Protein AF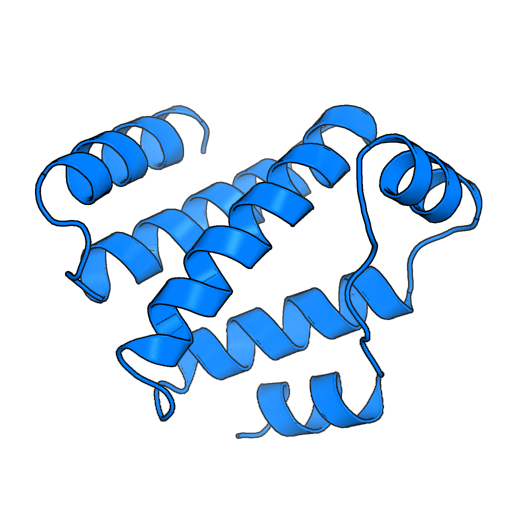-A0A2G9TY24-F1 (afdb_monomer)

Radius of gyration: 13.45 Å; Cα contacts (8 Å, |Δi|>4): 121; chains: 1; bounding box: 31×30×29 Å

Solvent-accessible surface area (backbone atoms only — not comparable to full-atom values): 5677 Å² total; per-residue (Å²): 87,67,70,56,26,54,54,24,48,58,48,29,74,76,40,76,81,45,59,68,42,38,50,52,25,33,55,23,29,48,50,40,20,73,77,39,58,74,70,56,20,48,53,30,48,54,53,25,47,56,47,45,56,52,37,35,73,76,44,74,82,39,58,66,56,35,33,53,48,10,54,49,24,38,51,67,58,65,51,50,75,66,60,47,51,51,42,54,73,76,43,84,76,78,96,55,38,64,66,60,13,51,51,28,62,68,99

Foldseek 3Di:
DVVQLVVLVVVCVVVVLDLVSLLSNLVVLCVVLVVDDLLSVLVSLVVSCVSLVSSCVNPVPDLSSLLSVLVSLVPLQPDDPVSVVSNVVVHDRDDGDNVSSVVSNVD

Nearest PDB structures (foldseek):
  7cc7-assembly1_A  TM=9.399E-01  e=2.207E-04  Homo sapiens
  1zu2-assembly1_A  TM=6.939E-01  e=3.668E-02  Arabidopsis thaliana
  7kra-assembly1_B  TM=7.558E-01  e=3.538E-01  Saccharomyces cerevisiae
  1ltx-assembly1_A  TM=4.921E-01  e=1.813E+00  Rattus norvegicus
  3hxe-assembly1_A  TM=4.903E-01  e=5.204E+00  Rattus norvegicus

Organism: Teladorsagia circumcincta (NCBI:txid45464)

Mean predicted aligned error: 2.32 Å

Sequence (107 aa):
MLRAHDYALEAHETEPTDTDVLSVLCSATGKLAEDSAMMEKVKFGFEFQQYLDKAIALCADSYEFLHMRGRFEYQVSTLGAVERTLARALGSLPNTSLERALQDLLA

pLDDT: mean 96.94, std 1.99, range [86.0, 98.62]

Secondary structure (DSSP, 8-state):
-HHHHHHHHHHHHHSTT-HHHHHHHHHHHHHHHHTS-HHHHHHHHHHHHHHHHHHHHH-TT-HHHHHHHHHHHHHHHT--HHHHHHHHHHSPPP---HHHHHHHHT-

Structure (mmCIF, N/CA/C/O backbone):
data_AF-A0A2G9TY24-F1
#
_entry.id   AF-A0A2G9TY24-F1
#
loop_
_atom_site.group_PDB
_atom_site.id
_atom_site.type_symbol
_atom_site.label_atom_id
_atom_site.label_alt_id
_atom_site.label_comp_id
_atom_site.label_asym_id
_atom_site.label_entity_id
_atom_site.label_seq_id
_atom_site.pdbx_PDB_ins_code
_atom_site.Cartn_x
_atom_site.Cartn_y
_atom_site.Cartn_z
_atom_site.occupancy
_atom_site.B_iso_or_equiv
_atom_site.auth_seq_id
_atom_site.auth_comp_id
_atom_site.auth_asym_id
_atom_site.auth_atom_id
_atom_site.pdbx_PDB_model_num
ATOM 1 N N . MET A 1 1 ? -11.110 4.005 -10.825 1.00 86.00 1 MET A N 1
ATOM 2 C CA . MET A 1 1 ? -10.441 4.032 -9.509 1.00 86.00 1 MET A CA 1
ATOM 3 C C . MET A 1 1 ? -10.190 5.436 -9.002 1.00 86.00 1 MET A C 1
ATOM 5 O O . MET A 1 1 ? -10.567 5.674 -7.871 1.00 86.00 1 MET A O 1
ATOM 9 N N . LEU A 1 2 ? -9.703 6.379 -9.820 1.00 92.31 2 LEU A N 1
ATOM 10 C CA . LEU A 1 2 ? -9.469 7.767 -9.380 1.00 92.31 2 LEU A CA 1
ATOM 11 C C . LEU A 1 2 ? -10.662 8.405 -8.635 1.00 92.31 2 LEU A C 1
ATOM 13 O O . LEU A 1 2 ? -10.524 8.786 -7.490 1.00 92.31 2 LEU A O 1
ATOM 17 N N . ARG A 1 3 ? -11.875 8.388 -9.203 1.00 96.25 3 ARG A N 1
ATOM 18 C CA . ARG A 1 3 ? -13.057 8.926 -8.492 1.00 96.25 3 ARG A CA 1
ATOM 19 C C . ARG A 1 3 ? -13.371 8.215 -7.170 1.00 96.25 3 ARG A C 1
ATOM 21 O O . ARG A 1 3 ? -13.869 8.842 -6.252 1.00 96.25 3 ARG A O 1
ATOM 28 N N . ALA A 1 4 ? -13.134 6.904 -7.094 1.00 95.44 4 ALA A N 1
ATOM 29 C CA . ALA A 1 4 ? -13.377 6.143 -5.867 1.00 95.44 4 ALA A CA 1
ATOM 30 C C . ALA A 1 4 ? -12.364 6.523 -4.781 1.00 95.44 4 ALA A C 1
ATOM 32 O O . ALA A 1 4 ? -12.734 6.639 -3.622 1.00 95.44 4 ALA A O 1
ATOM 33 N N . HIS A 1 5 ? -11.116 6.756 -5.188 1.00 98.00 5 HIS A N 1
ATOM 34 C CA . HIS A 1 5 ? -10.077 7.302 -4.333 1.00 98.00 5 HIS A CA 1
ATOM 35 C C . HIS A 1 5 ? -10.465 8.684 -3.802 1.00 98.00 5 HIS A C 1
ATOM 37 O O . HIS A 1 5 ? -10.484 8.875 -2.595 1.00 98.00 5 HIS A O 1
ATOM 43 N N . ASP A 1 6 ? -10.855 9.604 -4.687 1.00 98.06 6 ASP A N 1
ATOM 44 C CA . ASP A 1 6 ? -11.195 10.978 -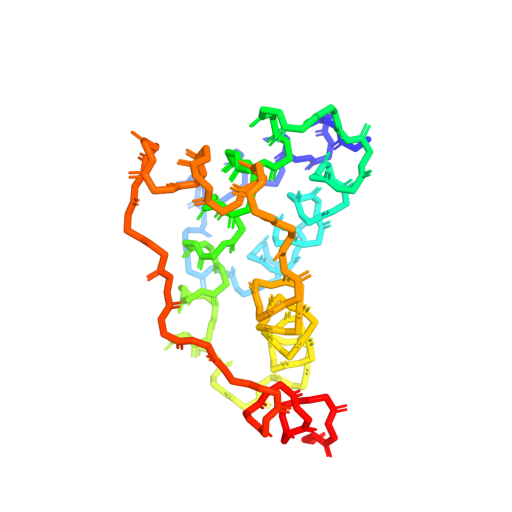4.306 1.00 98.06 6 ASP A CA 1
ATOM 45 C C . ASP A 1 6 ? -12.369 11.019 -3.311 1.00 98.06 6 ASP A C 1
ATOM 47 O O . ASP A 1 6 ? -12.282 11.681 -2.282 1.00 98.06 6 A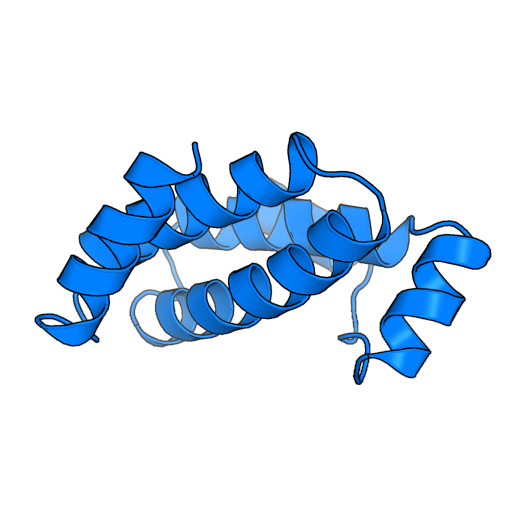SP A O 1
ATOM 51 N N . TYR A 1 7 ? -13.430 10.235 -3.540 1.00 98.06 7 TYR A N 1
ATOM 52 C CA . TYR A 1 7 ? -14.545 10.148 -2.587 1.00 98.06 7 TYR A CA 1
ATOM 53 C C . TYR A 1 7 ? -14.154 9.506 -1.252 1.00 98.06 7 TYR A C 1
ATOM 55 O O . TYR A 1 7 ? -14.629 9.937 -0.203 1.00 98.06 7 TYR A O 1
ATOM 63 N N . ALA A 1 8 ? -13.306 8.474 -1.269 1.00 97.88 8 ALA A N 1
ATOM 64 C CA . ALA A 1 8 ? -12.821 7.853 -0.039 1.00 97.88 8 ALA A CA 1
ATOM 65 C C . ALA A 1 8 ? -11.910 8.804 0.752 1.00 97.88 8 ALA A C 1
ATOM 67 O O . ALA A 1 8 ? -11.939 8.805 1.981 1.00 97.88 8 ALA A O 1
ATOM 68 N N . LEU A 1 9 ? -11.144 9.646 0.055 1.00 98.25 9 LEU A N 1
ATOM 69 C CA . LEU A 1 9 ? -10.309 10.677 0.655 1.00 98.25 9 LEU A CA 1
ATOM 70 C C . LEU A 1 9 ? -11.161 11.765 1.323 1.00 98.25 9 LEU A C 1
ATOM 72 O O . LEU A 1 9 ? -10.939 12.069 2.490 1.00 98.25 9 LEU A O 1
ATOM 76 N N . GLU A 1 10 ? -12.181 12.286 0.637 1.00 98.38 10 GLU A N 1
ATOM 77 C CA . GLU A 1 10 ? -13.134 13.253 1.210 1.00 98.38 10 GLU A CA 1
ATOM 78 C C . GLU A 1 10 ? -13.859 12.684 2.44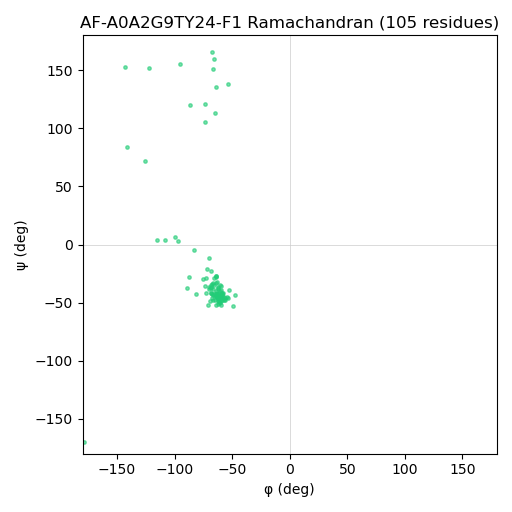6 1.00 98.38 10 GLU A C 1
ATOM 80 O O . GLU A 1 10 ? -14.010 13.359 3.471 1.00 98.38 10 GLU A O 1
ATOM 85 N N . ALA A 1 11 ? -14.277 11.414 2.383 1.00 98.31 11 ALA A N 1
ATOM 86 C CA . ALA A 1 11 ? -14.863 10.724 3.528 1.00 98.31 11 ALA A CA 1
ATOM 87 C C . ALA A 1 11 ? -13.864 10.629 4.691 1.00 98.31 11 ALA A C 1
ATOM 89 O O . ALA A 1 11 ? -14.226 10.892 5.836 1.00 98.31 11 ALA A O 1
ATOM 90 N N . HIS A 1 12 ? -12.594 10.332 4.405 1.00 98.19 12 HIS A N 1
ATOM 91 C CA . HIS A 1 12 ? -11.546 10.250 5.418 1.00 98.19 12 HIS A CA 1
ATOM 92 C C . HIS A 1 12 ? -11.228 11.600 6.072 1.00 98.19 12 HIS A C 1
ATOM 94 O O . HIS A 1 12 ? -10.899 11.650 7.255 1.00 98.19 12 HIS A O 1
ATOM 100 N N . GLU A 1 13 ? -11.326 12.706 5.336 1.00 97.62 13 GLU A N 1
ATOM 101 C CA . GLU A 1 13 ? -11.168 14.049 5.907 1.00 97.62 13 GLU A CA 1
ATOM 102 C C . GLU A 1 13 ? -12.272 14.374 6.923 1.00 97.62 13 GLU A C 1
ATOM 104 O O . GLU A 1 13 ? -12.019 15.062 7.915 1.00 97.62 13 GLU A O 1
ATOM 109 N N . THR A 1 14 ? -13.478 13.847 6.702 1.00 98.12 14 THR A N 1
ATOM 110 C CA . THR A 1 14 ? -14.626 14.027 7.601 1.00 98.12 14 THR A CA 1
ATOM 111 C C . THR A 1 14 ? -14.577 13.056 8.783 1.00 98.12 14 THR A C 1
ATOM 113 O O . THR A 1 14 ? -14.802 13.453 9.927 1.00 98.12 14 THR A O 1
ATOM 116 N N . GLU A 1 15 ? -14.237 11.792 8.522 1.00 97.31 15 GLU A N 1
ATOM 117 C CA . GLU A 1 15 ? -14.227 10.697 9.495 1.00 97.31 15 GLU A CA 1
ATOM 118 C C . GLU A 1 15 ? -12.848 10.010 9.528 1.00 97.31 15 GLU A C 1
ATOM 120 O O . GLU A 1 15 ? -12.666 8.876 9.077 1.00 97.31 15 GLU A O 1
ATOM 125 N N . PRO A 1 16 ? -11.822 10.678 10.085 1.00 96.81 16 PRO A N 1
ATOM 126 C CA . PRO A 1 16 ? -10.433 10.247 9.952 1.00 96.81 16 PRO A CA 1
ATOM 127 C C . PRO A 1 16 ? -10.088 8.973 10.719 1.00 96.81 16 PRO A C 1
ATOM 129 O O . PRO A 1 16 ? -8.984 8.463 10.548 1.00 96.81 16 PRO A O 1
ATOM 132 N N . THR A 1 17 ? -10.952 8.487 11.600 1.00 97.88 17 THR A N 1
ATOM 133 C CA . THR A 1 17 ? -10.716 7.275 12.398 1.00 97.88 17 THR A CA 1
ATOM 134 C C . THR A 1 17 ? -11.694 6.158 12.067 1.00 97.88 17 THR A C 1
ATOM 136 O O . THR A 1 17 ? -11.667 5.132 12.739 1.00 97.88 17 THR A O 1
ATOM 139 N N . ASP A 1 18 ? -12.561 6.354 11.075 1.00 98.25 18 ASP A N 1
ATOM 140 C CA . ASP A 1 18 ? -13.459 5.303 10.623 1.00 98.25 18 ASP A CA 1
ATOM 141 C C . ASP A 1 18 ? -12.663 4.253 9.830 1.00 98.25 18 ASP A C 1
ATOM 143 O O . ASP A 1 18 ? -11.962 4.558 8.855 1.00 98.25 18 ASP A O 1
ATOM 147 N N . THR A 1 19 ? -12.707 3.010 10.307 1.00 97.81 19 THR A N 1
ATOM 148 C CA . THR A 1 19 ? -11.947 1.897 9.733 1.00 97.81 19 THR A CA 1
ATOM 149 C C . THR A 1 19 ? -12.519 1.429 8.402 1.00 97.81 19 THR A C 1
ATOM 151 O O . THR A 1 19 ? -11.749 0.982 7.553 1.00 97.81 19 THR A O 1
ATOM 154 N N . ASP A 1 20 ? -13.824 1.570 8.179 1.00 98.06 20 ASP A N 1
ATOM 155 C CA . ASP A 1 20 ? -14.466 1.185 6.922 1.00 98.06 20 ASP A CA 1
ATOM 156 C C . ASP A 1 20 ? -14.093 2.187 5.822 1.00 98.06 20 ASP A C 1
ATOM 158 O O . ASP A 1 20 ? -13.714 1.799 4.714 1.00 98.06 20 ASP A O 1
ATOM 162 N N . VAL A 1 21 ? -14.082 3.483 6.149 1.00 98.38 21 VAL A N 1
ATOM 163 C CA . VAL A 1 21 ? -13.578 4.539 5.259 1.00 98.38 21 VAL A CA 1
ATOM 164 C C . VAL A 1 21 ? -12.108 4.300 4.907 1.00 98.38 21 VAL A C 1
ATOM 166 O O . VAL A 1 21 ? -11.731 4.358 3.735 1.00 98.38 21 VAL A O 1
ATOM 169 N N . LEU A 1 22 ? -11.274 3.981 5.901 1.00 98.56 22 LEU A N 1
ATOM 170 C CA . LEU A 1 22 ? -9.863 3.654 5.684 1.00 98.56 22 LEU A CA 1
ATOM 171 C C . LEU A 1 22 ? -9.668 2.402 4.820 1.00 98.56 22 LEU A C 1
ATOM 173 O O . LEU A 1 22 ? -8.770 2.392 3.978 1.00 98.56 22 LEU A O 1
ATOM 177 N N . SER A 1 23 ? -10.508 1.377 4.982 1.00 98.44 23 SER A N 1
ATOM 178 C CA . SER A 1 23 ? -10.495 0.171 4.145 1.00 98.44 23 SER A CA 1
ATOM 179 C C . SER A 1 23 ? -10.770 0.486 2.676 1.00 98.44 23 SER A C 1
ATOM 181 O O . SER A 1 23 ? -9.995 0.097 1.788 1.00 98.44 23 SER A O 1
ATOM 183 N N . VAL A 1 24 ? -11.814 1.274 2.406 1.00 98.31 24 VAL A N 1
ATOM 184 C CA . VAL A 1 24 ? -12.147 1.702 1.042 1.00 98.31 24 VAL A CA 1
ATOM 185 C C . VAL A 1 24 ? -11.032 2.566 0.456 1.00 98.31 24 VAL A C 1
ATOM 187 O O . VAL A 1 24 ? -10.652 2.354 -0.699 1.00 98.31 24 VAL A O 1
ATOM 190 N N . LEU A 1 25 ? -10.472 3.493 1.239 1.00 98.62 25 LEU A N 1
ATOM 191 C CA . LEU A 1 25 ? -9.376 4.350 0.795 1.00 98.62 25 LEU A CA 1
ATOM 192 C C . LEU A 1 25 ? -8.137 3.524 0.437 1.00 98.62 25 LEU A C 1
ATOM 194 O O . LEU A 1 25 ? -7.662 3.621 -0.692 1.00 98.62 25 LEU A O 1
ATOM 198 N N . CYS A 1 26 ? -7.683 2.626 1.318 1.00 98.56 26 CYS A N 1
ATOM 199 C CA . CYS A 1 26 ? -6.553 1.734 1.036 1.00 98.56 26 CYS A CA 1
ATOM 200 C C . CYS A 1 26 ? -6.798 0.906 -0.233 1.00 98.56 26 CYS A C 1
ATOM 202 O O . CYS A 1 26 ? -5.951 0.863 -1.129 1.00 98.56 26 CYS A O 1
ATOM 204 N N . SER A 1 27 ? -7.976 0.294 -0.362 1.00 98.19 27 SER A N 1
ATOM 205 C CA . SER A 1 27 ? -8.347 -0.485 -1.548 1.00 98.19 27 SER A CA 1
ATOM 206 C C . SER A 1 27 ? -8.309 0.350 -2.832 1.00 98.19 27 SER A C 1
ATOM 208 O O . SER A 1 27 ? -7.773 -0.089 -3.857 1.00 98.19 27 SER A O 1
ATOM 210 N N . ALA A 1 28 ? -8.852 1.570 -2.789 1.00 98.44 28 ALA A N 1
ATOM 211 C CA . ALA A 1 28 ? -8.889 2.472 -3.929 1.00 98.44 28 ALA A CA 1
ATOM 212 C C . ALA A 1 28 ? -7.490 2.970 -4.318 1.00 98.44 28 ALA A C 1
ATOM 214 O O . ALA A 1 28 ? -7.149 2.907 -5.503 1.00 98.44 28 ALA A O 1
ATOM 215 N N . THR A 1 29 ? -6.670 3.396 -3.350 1.00 98.56 29 THR A N 1
ATOM 216 C CA . THR A 1 29 ? -5.284 3.843 -3.568 1.00 98.56 29 THR A CA 1
ATOM 217 C C . THR A 1 29 ? -4.420 2.705 -4.104 1.00 98.56 29 THR A C 1
ATOM 219 O O . THR A 1 29 ? -3.707 2.882 -5.091 1.00 98.56 29 THR A O 1
ATOM 222 N N . GLY A 1 30 ? -4.523 1.506 -3.522 1.00 98.00 30 GLY A N 1
ATOM 223 C CA . GLY A 1 30 ? -3.764 0.334 -3.960 1.00 98.00 30 GLY A CA 1
ATOM 224 C C . GLY A 1 30 ? -4.086 -0.047 -5.405 1.00 98.00 30 GLY A C 1
ATOM 225 O O . GLY A 1 30 ? -3.184 -0.257 -6.217 1.00 98.00 30 GLY A O 1
ATOM 226 N N . LYS A 1 31 ? -5.372 -0.051 -5.775 1.00 97.88 31 LYS A N 1
ATOM 227 C CA . LYS A 1 31 ? -5.765 -0.312 -7.163 1.00 97.88 31 LYS A CA 1
ATOM 228 C C . LYS A 1 31 ? -5.346 0.817 -8.110 1.00 97.88 31 LYS A C 1
ATOM 230 O O . LYS A 1 31 ? -4.936 0.545 -9.236 1.00 97.88 31 LYS A O 1
ATOM 235 N N . LEU A 1 32 ? -5.418 2.073 -7.669 1.00 97.44 32 LEU A N 1
ATOM 236 C CA . LEU A 1 32 ? -4.948 3.214 -8.452 1.00 97.44 32 LEU A CA 1
ATOM 237 C C . LEU A 1 32 ? -3.437 3.124 -8.720 1.00 97.44 32 LEU A C 1
ATOM 239 O O . LEU A 1 32 ? -3.011 3.417 -9.835 1.00 97.44 32 LEU A O 1
ATOM 243 N N . ALA A 1 33 ? -2.645 2.645 -7.755 1.00 97.25 33 ALA A N 1
ATOM 244 C CA . ALA A 1 33 ? -1.223 2.365 -7.938 1.00 97.25 33 ALA A CA 1
ATOM 245 C C . ALA A 1 33 ? -0.978 1.265 -8.987 1.00 97.25 33 ALA A C 1
ATOM 247 O O . ALA A 1 33 ? -0.113 1.424 -9.849 1.00 97.25 33 ALA A O 1
ATOM 248 N N . GLU A 1 34 ? -1.746 0.170 -8.948 1.00 96.25 34 GLU A N 1
ATOM 249 C CA . GLU A 1 34 ? -1.658 -0.923 -9.933 1.00 96.25 34 GLU A CA 1
ATOM 250 C C . GLU A 1 34 ? -1.993 -0.469 -11.361 1.00 96.25 34 GLU A C 1
ATOM 252 O O . GLU A 1 34 ? -1.369 -0.933 -12.314 1.00 96.25 34 GLU A O 1
ATOM 257 N N . ASP A 1 35 ? -2.954 0.446 -11.507 1.00 96.56 35 ASP A N 1
ATOM 258 C CA . ASP A 1 35 ? -3.400 0.971 -12.802 1.00 96.56 35 ASP A CA 1
ATOM 259 C C . ASP A 1 35 ? -2.501 2.116 -13.328 1.00 96.56 35 ASP A C 1
ATOM 261 O O . ASP A 1 35 ?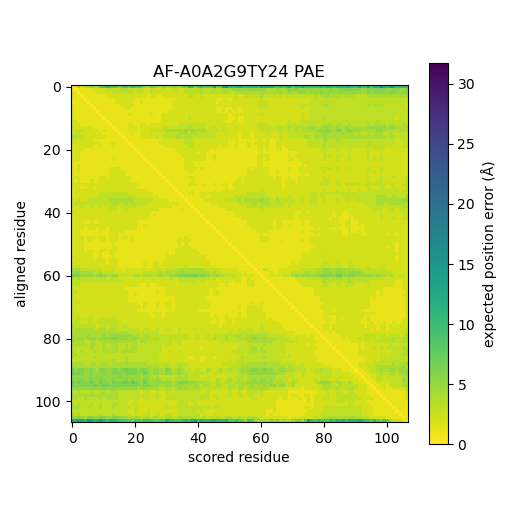 -2.693 2.608 -14.444 1.00 96.56 35 ASP A O 1
ATOM 265 N N . SER A 1 36 ? -1.521 2.561 -12.535 1.00 96.62 36 SER A N 1
ATOM 266 C CA . SER A 1 36 ? -0.707 3.750 -12.800 1.00 96.62 36 SER A CA 1
ATOM 267 C C . SER A 1 36 ? 0.627 3.463 -13.492 1.00 96.62 36 SER A C 1
ATOM 269 O O . SER A 1 36 ? 1.246 2.408 -13.347 1.00 96.62 36 SER A O 1
ATOM 271 N N . ALA A 1 37 ? 1.142 4.474 -14.199 1.00 96.56 37 ALA A N 1
ATOM 272 C CA . ALA A 1 37 ? 2.525 4.480 -14.670 1.00 96.56 37 ALA A CA 1
ATOM 273 C C . ALA A 1 37 ? 3.514 4.547 -13.491 1.00 96.56 37 ALA A C 1
ATOM 275 O O . ALA A 1 37 ? 3.169 5.014 -12.409 1.00 96.56 37 ALA A O 1
ATOM 276 N N . MET A 1 38 ? 4.770 4.148 -13.717 1.00 95.56 38 MET A N 1
ATOM 277 C CA . MET A 1 38 ? 5.784 3.946 -12.665 1.00 95.56 38 MET A CA 1
ATOM 278 C C . MET A 1 38 ? 5.898 5.088 -11.639 1.00 95.56 38 MET A C 1
ATOM 280 O O . MET A 1 38 ? 5.989 4.818 -10.448 1.00 95.56 38 MET A O 1
ATOM 284 N N . MET A 1 39 ? 5.886 6.350 -12.080 1.00 95.81 39 MET A N 1
ATOM 285 C CA . MET A 1 39 ? 5.977 7.501 -11.172 1.00 95.81 39 MET A CA 1
ATOM 286 C C . MET A 1 39 ? 4.779 7.588 -10.226 1.00 95.81 39 MET A C 1
ATOM 288 O O . MET A 1 39 ? 4.954 7.651 -9.012 1.00 95.81 39 MET A O 1
ATOM 292 N N . GLU A 1 40 ? 3.570 7.557 -10.780 1.00 96.88 40 GLU A N 1
ATOM 293 C CA . GLU A 1 40 ? 2.338 7.642 -9.997 1.00 96.88 40 GLU A CA 1
ATOM 294 C C . GLU A 1 40 ? 2.133 6.381 -9.150 1.00 96.88 40 GLU A C 1
ATOM 296 O O . GLU A 1 40 ? 1.775 6.489 -7.985 1.00 96.88 40 GLU A O 1
ATOM 301 N N . LYS A 1 41 ? 2.496 5.196 -9.660 1.00 97.00 41 LYS A N 1
ATOM 302 C CA . LYS A 1 41 ? 2.515 3.945 -8.884 1.00 97.00 41 LYS A CA 1
ATOM 303 C C . LYS A 1 41 ? 3.337 4.087 -7.602 1.00 97.00 41 LYS A C 1
ATOM 305 O O . LYS A 1 41 ? 2.891 3.662 -6.542 1.00 97.00 41 LYS A O 1
ATOM 310 N N . VAL A 1 42 ? 4.533 4.676 -7.682 1.00 96.94 42 VAL A N 1
ATOM 311 C CA . VAL A 1 42 ? 5.385 4.872 -6.498 1.00 96.94 42 VAL A CA 1
ATOM 312 C C . VAL A 1 42 ? 4.775 5.897 -5.539 1.00 96.94 42 VAL A C 1
ATOM 314 O O . VAL A 1 42 ? 4.778 5.655 -4.336 1.00 96.94 42 VAL A O 1
ATOM 317 N N . LYS A 1 43 ? 4.216 7.003 -6.046 1.00 97.12 43 LYS A N 1
ATOM 318 C CA . LYS A 1 43 ? 3.533 8.004 -5.206 1.00 97.12 43 LYS A CA 1
ATOM 319 C C . LYS A 1 43 ? 2.340 7.403 -4.462 1.00 97.12 43 LYS A C 1
ATOM 321 O O . LYS A 1 43 ? 2.286 7.500 -3.241 1.00 97.12 43 LYS A O 1
ATOM 326 N N . PHE A 1 44 ? 1.458 6.707 -5.177 1.00 97.94 44 PHE A N 1
ATOM 327 C CA . PHE A 1 44 ? 0.321 6.017 -4.575 1.00 97.94 44 PHE A CA 1
ATOM 328 C C . PHE A 1 44 ? 0.757 4.887 -3.639 1.00 97.94 44 PHE A C 1
ATOM 330 O O . PHE A 1 44 ? 0.055 4.598 -2.681 1.00 97.94 44 PHE A O 1
ATOM 337 N N . GLY A 1 45 ? 1.928 4.280 -3.847 1.00 97.81 45 GLY A N 1
ATOM 338 C CA . GLY A 1 45 ? 2.508 3.333 -2.892 1.00 97.81 45 GLY A CA 1
ATOM 339 C C . GLY A 1 45 ? 2.818 3.965 -1.530 1.00 97.81 45 GLY A C 1
ATOM 340 O O . GLY A 1 45 ? 2.520 3.366 -0.500 1.00 97.81 45 GLY A O 1
ATOM 341 N N . PHE A 1 46 ? 3.372 5.182 -1.509 1.00 98.25 46 PHE A N 1
ATOM 342 C CA . PHE A 1 46 ? 3.601 5.919 -0.259 1.00 98.25 46 PHE A CA 1
ATOM 343 C C . PHE A 1 46 ? 2.291 6.358 0.401 1.00 98.25 46 PHE A C 1
ATOM 345 O O . PHE A 1 46 ? 2.141 6.233 1.614 1.00 98.25 46 PHE A O 1
ATOM 352 N N . GLU A 1 47 ? 1.336 6.833 -0.396 1.00 98.19 47 GLU A N 1
ATOM 353 C CA . GLU A 1 47 ? 0.008 7.216 0.089 1.00 98.19 47 GLU A CA 1
ATOM 354 C C . GLU A 1 47 ? -0.745 6.021 0.691 1.00 98.19 47 GLU A C 1
ATOM 356 O O . GLU A 1 47 ? -1.256 6.093 1.807 1.00 98.19 47 GLU A O 1
ATOM 361 N N . PHE A 1 48 ? -0.728 4.881 -0.003 1.00 98.50 48 PHE A N 1
ATOM 362 C CA . PHE A 1 48 ? -1.297 3.629 0.479 1.00 98.50 48 PHE A CA 1
ATOM 363 C C . PHE A 1 48 ? -0.686 3.222 1.821 1.00 98.50 48 PHE A C 1
ATOM 365 O O . PHE A 1 48 ? -1.419 2.889 2.748 1.00 98.50 48 PHE A O 1
ATOM 372 N N . GLN A 1 49 ? 0.645 3.287 1.946 1.00 98.31 49 GLN A N 1
ATOM 373 C CA . GLN A 1 49 ? 1.325 2.961 3.196 1.00 98.31 49 GLN A CA 1
ATOM 374 C C . GLN A 1 49 ? 0.841 3.851 4.348 1.00 98.31 49 GLN A C 1
ATOM 376 O O . GLN A 1 49 ? 0.546 3.344 5.424 1.00 98.31 49 GLN A O 1
ATOM 381 N N . GLN A 1 50 ? 0.718 5.161 4.120 1.00 98.00 50 GLN A N 1
ATOM 382 C CA . GLN A 1 50 ? 0.263 6.105 5.141 1.00 98.00 50 GLN A CA 1
ATOM 383 C C . GLN A 1 50 ? -1.122 5.734 5.690 1.00 98.00 50 GLN A C 1
ATOM 385 O O . GLN A 1 50 ? -1.323 5.718 6.907 1.00 98.00 50 GLN A O 1
ATOM 390 N N . TYR A 1 51 ? -2.081 5.446 4.808 1.00 98.56 51 TYR A N 1
ATOM 391 C CA . TYR A 1 51 ? -3.438 5.099 5.232 1.00 98.56 51 TYR A CA 1
ATOM 392 C C . TYR A 1 51 ? -3.517 3.701 5.837 1.00 98.56 51 TYR A C 1
ATOM 394 O O . TYR A 1 51 ? -4.229 3.511 6.823 1.00 98.56 51 TYR A O 1
ATOM 402 N N . LEU A 1 52 ? -2.738 2.751 5.325 1.00 98.56 52 LEU A N 1
ATOM 403 C CA . LEU A 1 52 ? -2.696 1.404 5.872 1.00 98.56 52 LEU A CA 1
ATOM 404 C C . LEU A 1 52 ? -2.071 1.370 7.272 1.00 98.56 52 LEU A C 1
ATOM 406 O O . LEU A 1 52 ? -2.620 0.731 8.168 1.00 98.56 52 LEU A O 1
ATOM 410 N N . ASP A 1 53 ? -0.976 2.100 7.497 1.00 98.19 53 ASP A N 1
ATOM 411 C CA . ASP A 1 53 ? -0.352 2.225 8.820 1.00 98.19 53 ASP A CA 1
ATOM 412 C C . ASP A 1 53 ? -1.346 2.829 9.829 1.00 98.19 53 ASP A C 1
ATOM 414 O O . ASP A 1 53 ? -1.441 2.375 10.973 1.00 98.19 53 ASP A O 1
ATOM 418 N N . LYS A 1 54 ? -2.152 3.805 9.391 1.00 98.56 54 LYS A N 1
ATOM 419 C CA . LYS A 1 54 ? -3.228 4.393 10.199 1.00 98.56 54 LYS A CA 1
ATOM 420 C C . LYS A 1 54 ? -4.357 3.398 10.490 1.00 98.56 54 LYS A C 1
ATOM 422 O O . LYS A 1 54 ? -4.814 3.329 11.628 1.00 98.56 54 LYS A O 1
ATOM 427 N N . ALA A 1 55 ? -4.787 2.621 9.498 1.00 98.56 55 ALA A N 1
ATOM 428 C CA . ALA A 1 55 ? -5.824 1.603 9.655 1.00 98.56 55 ALA A CA 1
ATOM 429 C C . ALA A 1 55 ? -5.400 0.503 10.640 1.00 98.56 55 ALA A C 1
ATOM 431 O O . ALA A 1 55 ? -6.149 0.166 11.554 1.00 98.56 55 ALA A O 1
ATOM 432 N N . ILE A 1 56 ? -4.160 0.019 10.530 1.00 98.25 56 ILE A N 1
ATOM 433 C CA . ILE A 1 56 ? -3.589 -0.990 11.435 1.00 98.25 56 ILE A CA 1
ATOM 434 C C . ILE A 1 56 ? -3.434 -0.442 12.857 1.00 98.25 56 ILE A C 1
ATOM 436 O O . ILE A 1 56 ? -3.641 -1.176 13.820 1.00 98.25 56 ILE A O 1
ATOM 440 N N . ALA A 1 57 ? -3.110 0.844 13.017 1.00 98.38 57 ALA A N 1
ATOM 441 C CA . ALA A 1 57 ? -3.062 1.468 14.338 1.00 98.38 57 ALA A CA 1
ATOM 442 C C . ALA A 1 57 ? -4.439 1.512 15.031 1.00 98.38 57 ALA A C 1
ATOM 444 O O . ALA A 1 57 ? -4.496 1.523 16.260 1.00 98.38 57 ALA A O 1
ATOM 445 N N . LEU A 1 58 ? -5.534 1.533 14.262 1.00 98.31 58 LEU A N 1
ATOM 446 C CA . LEU A 1 58 ? -6.909 1.533 14.774 1.00 98.31 58 LEU A CA 1
ATOM 447 C C . LEU A 1 58 ? -7.468 0.114 14.964 1.00 9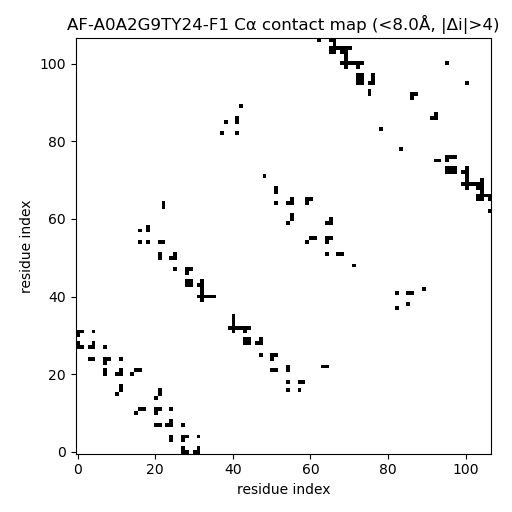8.31 58 LEU A C 1
ATOM 449 O O . LEU A 1 58 ? -8.178 -0.128 15.936 1.00 98.31 58 LEU A O 1
ATOM 453 N N . CYS A 1 59 ? -7.140 -0.818 14.066 1.00 97.25 59 CYS A N 1
ATOM 454 C CA . CYS A 1 59 ? -7.600 -2.207 14.102 1.00 97.25 59 CYS A CA 1
ATOM 455 C C . CYS A 1 59 ? -6.472 -3.156 13.667 1.00 97.25 59 CYS A C 1
ATOM 457 O O . CYS A 1 59 ? -6.352 -3.546 12.504 1.00 97.25 59 CYS A O 1
ATOM 459 N N . ALA A 1 60 ? -5.611 -3.504 14.624 1.00 96.31 60 ALA A N 1
ATOM 460 C CA . ALA A 1 60 ? -4.390 -4.272 14.376 1.00 96.31 60 ALA A CA 1
ATOM 461 C C . ALA A 1 60 ? -4.634 -5.756 14.045 1.00 96.31 60 ALA A C 1
ATOM 463 O O . ALA A 1 60 ? -3.759 -6.406 13.478 1.00 96.31 60 ALA A O 1
ATOM 464 N N . ASP A 1 61 ? -5.797 -6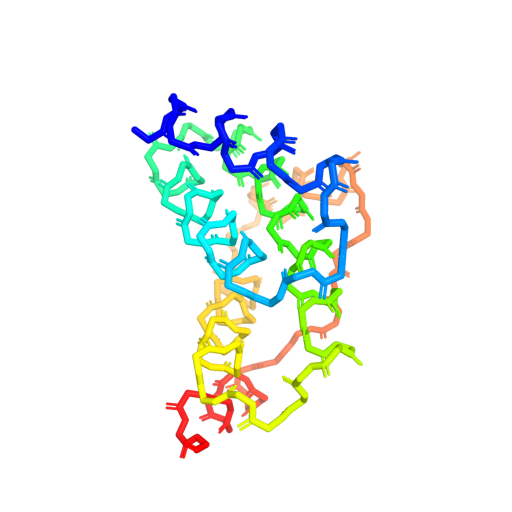.286 14.419 1.00 94.62 61 ASP A N 1
ATOM 465 C CA . ASP A 1 61 ? -6.235 -7.670 14.226 1.00 94.62 61 ASP A CA 1
ATOM 466 C C . ASP A 1 61 ? -7.121 -7.860 12.982 1.00 94.62 61 ASP A C 1
ATOM 468 O O . ASP A 1 61 ? -7.576 -8.971 12.708 1.00 94.62 61 ASP A O 1
ATOM 472 N N . SER A 1 62 ? -7.345 -6.800 12.197 1.00 97.62 62 SER A N 1
ATOM 473 C CA . SER A 1 62 ? -8.072 -6.896 10.932 1.00 97.62 62 SER A CA 1
ATOM 474 C C . SER A 1 62 ? -7.302 -7.750 9.928 1.00 97.62 62 SER A C 1
ATOM 476 O 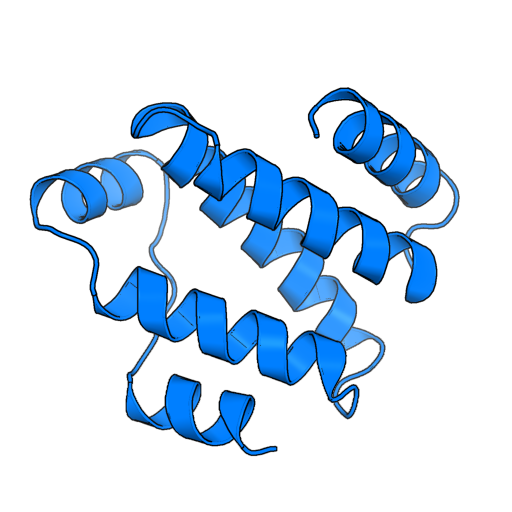O . SER A 1 62 ? -6.259 -7.340 9.409 1.00 97.62 62 SER A O 1
ATOM 478 N N . TYR A 1 63 ? -7.872 -8.908 9.585 1.00 97.12 63 TYR A N 1
ATOM 479 C CA . TYR A 1 63 ? -7.368 -9.761 8.508 1.00 97.12 63 TYR A CA 1
ATOM 480 C C . TYR A 1 63 ? -7.201 -8.982 7.197 1.00 97.12 63 TYR A C 1
ATOM 482 O O . TYR A 1 63 ? -6.216 -9.162 6.488 1.00 97.12 63 TYR A O 1
ATOM 490 N N . GLU A 1 64 ? -8.135 -8.083 6.880 1.00 97.81 64 GLU A N 1
ATOM 491 C CA . GLU A 1 64 ? -8.072 -7.273 5.665 1.00 97.81 64 GLU A CA 1
ATOM 492 C C . GLU A 1 64 ? -6.820 -6.384 5.639 1.00 97.81 64 GLU A C 1
ATOM 494 O O . GLU A 1 64 ? -6.075 -6.397 4.655 1.00 97.81 64 GLU A O 1
ATOM 499 N N . PHE A 1 65 ? -6.554 -5.644 6.720 1.00 98.44 65 PHE A N 1
ATOM 500 C CA . PHE A 1 65 ? -5.405 -4.737 6.777 1.00 98.44 65 PHE A CA 1
ATOM 501 C C . PHE A 1 65 ? -4.080 -5.488 6.849 1.00 98.44 65 PHE A C 1
ATOM 503 O O . PHE A 1 65 ? -3.108 -5.080 6.209 1.00 98.44 65 PHE A O 1
ATOM 510 N N . LEU A 1 66 ? -4.040 -6.616 7.559 1.00 98.31 66 LEU A N 1
ATOM 511 C CA . LEU A 1 66 ? -2.875 -7.496 7.553 1.00 98.31 66 LEU A CA 1
ATOM 512 C C . LEU A 1 66 ? -2.626 -8.033 6.141 1.00 98.31 66 LEU A C 1
ATOM 514 O O . LEU A 1 66 ? -1.535 -7.855 5.606 1.00 98.31 66 LEU A O 1
ATOM 518 N N . HIS A 1 67 ? -3.648 -8.546 5.458 1.00 98.25 67 HIS A N 1
ATOM 519 C CA . HIS A 1 67 ? -3.513 -9.031 4.087 1.00 98.25 67 HIS A CA 1
ATOM 520 C C . HIS A 1 67 ? -3.025 -7.935 3.119 1.00 98.25 67 HIS A C 1
ATOM 522 O O . HIS A 1 67 ? -2.134 -8.167 2.295 1.00 98.25 67 HIS A O 1
ATOM 528 N N . MET A 1 68 ? -3.559 -6.715 3.235 1.00 98.38 68 MET A N 1
ATOM 529 C CA . MET A 1 68 ? -3.096 -5.542 2.485 1.00 98.38 68 MET A CA 1
ATOM 530 C C . MET A 1 68 ? -1.622 -5.214 2.764 1.00 98.38 68 MET A C 1
ATOM 532 O O . MET A 1 68 ? -0.867 -4.971 1.816 1.00 98.38 68 MET A O 1
ATOM 536 N N . ARG A 1 69 ? -1.187 -5.268 4.033 1.00 98.19 69 ARG A N 1
ATOM 537 C CA . ARG A 1 69 ? 0.216 -5.050 4.420 1.00 98.19 69 ARG A CA 1
ATOM 538 C C . ARG A 1 69 ? 1.113 -6.120 3.831 1.00 98.19 69 ARG A C 1
ATOM 540 O O . ARG A 1 69 ? 2.121 -5.783 3.218 1.00 98.19 69 ARG A O 1
ATOM 547 N N . GLY A 1 70 ? 0.703 -7.382 3.902 1.00 98.31 70 GLY A N 1
ATOM 548 C CA . GLY A 1 70 ? 1.442 -8.493 3.317 1.00 98.31 70 GLY A CA 1
ATOM 549 C C . GLY A 1 70 ? 1.671 -8.323 1.811 1.00 98.31 70 GLY A C 1
ATOM 550 O O . GLY A 1 70 ? 2.799 -8.454 1.324 1.00 98.31 70 GLY A O 1
ATOM 551 N N . ARG A 1 71 ? 0.631 -7.931 1.060 1.00 98.19 71 ARG A N 1
ATOM 552 C CA . ARG A 1 71 ? 0.756 -7.619 -0.377 1.00 98.19 71 ARG A CA 1
ATOM 553 C C . ARG A 1 71 ? 1.710 -6.451 -0.636 1.00 98.19 71 ARG A C 1
ATOM 555 O O . ARG A 1 71 ? 2.535 -6.533 -1.548 1.00 98.19 71 ARG A O 1
ATOM 562 N N . PHE A 1 72 ? 1.609 -5.384 0.150 1.00 98.12 72 PHE A N 1
ATOM 563 C CA . PHE A 1 72 ? 2.470 -4.211 0.020 1.00 98.12 72 PHE A CA 1
ATOM 564 C C . PHE A 1 72 ? 3.936 -4.531 0.331 1.00 98.12 72 PHE A C 1
ATOM 566 O O . PHE A 1 72 ? 4.814 -4.221 -0.473 1.00 98.12 72 PHE A O 1
ATOM 573 N N . GLU A 1 73 ? 4.215 -5.225 1.436 1.00 98.06 73 GLU A N 1
ATOM 574 C CA . GLU A 1 73 ? 5.572 -5.626 1.810 1.00 98.06 73 GLU A CA 1
ATOM 575 C C . GLU A 1 73 ? 6.215 -6.528 0.751 1.00 98.06 73 GLU A C 1
ATOM 577 O O . GLU A 1 73 ? 7.390 -6.345 0.414 1.00 98.06 73 GLU A O 1
ATOM 582 N N . TYR A 1 74 ? 5.444 -7.454 0.168 1.00 98.12 74 TYR A N 1
ATOM 583 C CA . TYR A 1 74 ? 5.895 -8.268 -0.958 1.00 98.12 74 TYR A CA 1
ATOM 584 C C . TYR A 1 74 ? 6.279 -7.402 -2.165 1.00 98.12 74 TYR A C 1
ATOM 586 O O . TYR A 1 74 ? 7.366 -7.570 -2.728 1.00 98.12 74 TYR A O 1
ATOM 594 N N . GLN A 1 75 ? 5.425 -6.448 -2.552 1.00 96.81 75 GLN A N 1
ATOM 595 C CA . GLN A 1 75 ? 5.700 -5.547 -3.674 1.00 96.81 75 GLN A CA 1
ATOM 596 C C . GLN A 1 75 ? 6.945 -4.685 -3.429 1.00 96.81 75 GLN A C 1
ATOM 598 O O . GLN A 1 75 ? 7.812 -4.612 -4.298 1.00 96.81 75 GLN A O 1
ATOM 603 N N . VAL A 1 76 ? 7.088 -4.085 -2.242 1.00 97.06 76 VAL A N 1
ATOM 604 C CA . VAL A 1 76 ? 8.259 -3.260 -1.898 1.00 97.06 76 VAL A CA 1
ATOM 605 C C . VAL A 1 76 ? 9.547 -4.097 -1.875 1.00 97.06 76 VAL A C 1
ATOM 607 O O . VAL A 1 76 ? 10.581 -3.682 -2.416 1.00 97.06 76 VAL A O 1
ATOM 610 N N . SER A 1 77 ? 9.483 -5.308 -1.314 1.00 97.06 77 SER A N 1
ATOM 611 C CA . SER A 1 77 ? 10.617 -6.241 -1.259 1.00 97.06 77 SER A CA 1
ATOM 612 C C . SER A 1 77 ? 11.084 -6.672 -2.655 1.00 97.06 77 SER A C 1
ATOM 614 O O . SER A 1 77 ? 12.281 -6.878 -2.877 1.00 97.06 77 SER A O 1
ATOM 616 N N . THR A 1 78 ? 10.160 -6.760 -3.617 1.00 96.00 78 THR A N 1
ATOM 617 C CA . THR A 1 78 ? 10.413 -7.241 -4.986 1.00 96.00 78 THR A CA 1
ATOM 618 C C . THR A 1 78 ? 10.595 -6.134 -6.031 1.00 96.00 78 THR A C 1
ATOM 620 O O . THR A 1 78 ? 10.759 -6.446 -7.210 1.00 96.00 78 THR A O 1
ATOM 623 N N . LEU A 1 79 ? 10.651 -4.857 -5.625 1.00 95.88 79 LEU A N 1
ATOM 624 C CA . LEU A 1 79 ? 10.908 -3.739 -6.544 1.00 95.88 79 LEU A CA 1
ATOM 625 C C . LEU A 1 79 ? 12.183 -3.935 -7.373 1.00 95.88 79 LEU A C 1
ATOM 627 O O . LEU A 1 79 ? 13.253 -4.280 -6.850 1.00 95.88 79 LEU A O 1
ATOM 631 N N . GLY A 1 80 ? 12.090 -3.596 -8.660 1.00 95.88 80 GLY A N 1
ATOM 632 C CA . GLY A 1 80 ? 13.249 -3.516 -9.543 1.00 95.88 80 GLY A CA 1
ATOM 633 C C . GLY A 1 80 ? 14.191 -2.362 -9.173 1.00 95.88 80 GLY A C 1
ATOM 634 O O . GLY A 1 80 ? 13.836 -1.438 -8.441 1.00 95.88 80 GLY A O 1
ATOM 635 N N . ALA A 1 81 ? 15.412 -2.367 -9.716 1.00 96.00 81 ALA A N 1
ATOM 636 C CA . ALA A 1 81 ? 16.419 -1.340 -9.411 1.00 96.00 81 ALA A CA 1
ATOM 637 C C . ALA A 1 81 ? 15.972 0.093 -9.775 1.00 96.00 81 ALA A C 1
ATOM 639 O O . ALA A 1 81 ? 16.287 1.040 -9.049 1.00 96.00 81 ALA A O 1
ATOM 640 N N . VAL A 1 82 ? 15.217 0.248 -10.870 1.00 95.81 82 VAL A N 1
ATOM 641 C CA . VAL A 1 82 ? 14.697 1.548 -11.325 1.00 95.81 82 VAL A CA 1
ATOM 642 C C . VAL A 1 82 ? 13.604 2.054 -10.383 1.00 95.81 82 VAL A C 1
ATOM 644 O O . VAL A 1 82 ? 13.726 3.161 -9.862 1.00 95.81 82 VAL A O 1
ATOM 647 N N . GLU A 1 83 ? 12.588 1.233 -10.095 1.00 95.12 83 GLU A N 1
ATOM 648 C CA . GLU A 1 83 ? 11.511 1.582 -9.155 1.00 95.12 83 GLU A CA 1
ATOM 649 C C . GLU A 1 83 ? 12.073 1.904 -7.765 1.00 95.12 83 GLU A C 1
ATOM 651 O O . GLU A 1 83 ? 11.694 2.897 -7.152 1.00 95.12 83 GLU A O 1
ATOM 656 N N . ARG A 1 84 ? 13.048 1.116 -7.292 1.00 96.56 84 ARG A N 1
ATOM 657 C CA . ARG A 1 84 ? 13.713 1.330 -6.001 1.00 96.56 84 ARG A CA 1
ATOM 658 C C . ARG A 1 84 ? 14.492 2.643 -5.951 1.00 96.56 84 ARG A C 1
ATOM 660 O O . ARG A 1 84 ? 14.476 3.318 -4.925 1.00 96.56 84 ARG A O 1
ATOM 667 N N . THR A 1 85 ? 15.182 3.005 -7.033 1.00 96.94 85 THR A N 1
ATOM 668 C CA . THR A 1 85 ? 15.883 4.296 -7.132 1.00 96.94 85 THR A CA 1
ATOM 669 C C . THR A 1 85 ? 14.892 5.452 -7.105 1.00 96.94 85 THR A C 1
ATOM 671 O O . THR A 1 85 ? 15.095 6.409 -6.363 1.00 96.94 85 THR A O 1
ATOM 674 N N . LEU A 1 86 ? 13.795 5.342 -7.858 1.00 96.75 86 LEU A N 1
ATOM 675 C CA . LEU A 1 86 ? 12.757 6.364 -7.878 1.00 96.75 86 LEU A CA 1
ATOM 676 C C . LEU A 1 86 ? 12.089 6.530 -6.508 1.00 96.75 86 LEU A C 1
ATOM 678 O O . LEU A 1 86 ? 11.961 7.649 -6.024 1.00 96.75 86 LEU A O 1
ATOM 682 N N . ALA A 1 87 ? 11.722 5.430 -5.854 1.00 96.12 87 ALA A N 1
ATOM 683 C CA . ALA A 1 87 ? 11.124 5.472 -4.525 1.00 96.12 87 ALA A CA 1
ATOM 684 C C . ALA A 1 87 ? 12.044 6.149 -3.503 1.00 96.12 87 ALA A C 1
ATOM 686 O O . ALA A 1 87 ? 11.583 6.993 -2.745 1.00 96.12 87 ALA A O 1
ATOM 687 N N . ARG A 1 88 ? 13.353 5.868 -3.547 1.00 96.50 88 ARG A N 1
ATOM 688 C CA . ARG A 1 88 ? 14.354 6.543 -2.700 1.00 96.50 88 ARG A CA 1
ATOM 689 C C . ARG A 1 88 ? 14.520 8.031 -3.000 1.00 96.50 88 ARG A C 1
ATOM 691 O O . ARG A 1 88 ? 14.915 8.778 -2.114 1.00 96.50 88 ARG A O 1
ATOM 698 N N . ALA A 1 89 ? 14.269 8.454 -4.238 1.00 96.25 89 ALA A N 1
ATOM 699 C CA . ALA A 1 89 ? 14.296 9.866 -4.604 1.00 96.25 89 ALA A CA 1
ATOM 700 C C . ALA A 1 89 ? 13.053 10.618 -4.096 1.00 96.25 89 ALA A C 1
ATOM 702 O O . ALA A 1 89 ? 13.142 11.809 -3.816 1.00 96.25 89 ALA A O 1
ATOM 703 N N . LEU A 1 90 ? 11.912 9.929 -3.977 1.00 94.38 90 LEU A N 1
ATOM 704 C CA . LEU A 1 90 ? 10.652 10.499 -3.493 1.00 94.38 90 LEU A CA 1
ATOM 705 C C . LEU A 1 90 ? 10.504 10.435 -1.966 1.00 94.38 90 LEU A C 1
ATOM 707 O O . LEU A 1 90 ? 9.835 11.289 -1.392 1.00 94.38 90 LEU A O 1
ATOM 711 N N . GLY A 1 91 ? 11.125 9.457 -1.302 1.00 93.88 91 GLY A N 1
ATOM 712 C CA . GLY A 1 91 ? 11.025 9.289 0.145 1.00 93.88 91 GLY A CA 1
ATOM 713 C C . GLY A 1 91 ? 11.847 8.123 0.696 1.00 93.88 91 GLY A C 1
ATOM 714 O O . GLY A 1 91 ? 12.676 7.519 0.014 1.00 93.88 91 GLY A O 1
ATOM 715 N N . SER A 1 92 ? 11.625 7.794 1.967 1.00 94.25 92 SER A N 1
ATOM 716 C CA . SER A 1 92 ? 12.264 6.651 2.623 1.00 94.25 92 SER A CA 1
ATOM 717 C C . SER A 1 92 ? 11.466 5.375 2.384 1.00 94.25 92 SER A C 1
ATOM 719 O O . SER A 1 92 ? 10.319 5.278 2.810 1.00 94.25 92 SER A O 1
ATOM 721 N N . LEU A 1 93 ? 12.086 4.372 1.761 1.00 93.25 93 LEU A N 1
ATOM 722 C CA . LEU A 1 93 ? 11.465 3.055 1.635 1.00 93.25 93 LEU A CA 1
ATOM 723 C C . LEU A 1 93 ? 11.263 2.410 3.016 1.00 93.25 93 LEU A C 1
ATOM 725 O O . LEU A 1 93 ? 12.201 2.426 3.821 1.00 93.25 93 LEU A O 1
ATOM 729 N N . PRO A 1 94 ? 10.090 1.809 3.281 1.00 92.69 94 PRO A N 1
ATOM 730 C CA . PRO A 1 94 ? 9.854 1.094 4.524 1.00 92.69 94 PRO A CA 1
ATOM 731 C C . PRO A 1 94 ? 10.732 -0.158 4.619 1.00 92.69 94 PRO A C 1
ATOM 733 O O . PRO A 1 94 ? 11.081 -0.787 3.613 1.00 92.69 94 PRO A O 1
ATOM 736 N N . ASN A 1 95 ? 11.063 -0.545 5.851 1.00 90.50 95 ASN A N 1
ATOM 737 C CA . ASN A 1 95 ? 11.727 -1.815 6.121 1.00 90.50 95 ASN A CA 1
ATOM 738 C C . ASN A 1 95 ? 10.718 -2.951 5.942 1.00 90.50 95 ASN A C 1
ATOM 740 O O . ASN A 1 95 ? 9.852 -3.153 6.789 1.00 90.50 95 ASN A O 1
ATOM 744 N N . THR A 1 96 ? 10.847 -3.679 4.838 1.00 94.44 96 THR A N 1
ATOM 745 C CA . THR A 1 96 ? 9.952 -4.773 4.447 1.00 94.44 96 THR A CA 1
ATOM 746 C C . THR A 1 96 ? 10.748 -6.060 4.275 1.00 94.44 96 THR A C 1
ATOM 748 O O . THR A 1 96 ? 11.951 -6.024 3.991 1.00 94.44 96 THR A O 1
ATOM 751 N N . SER A 1 97 ? 10.102 -7.205 4.489 1.00 95.19 97 SER A N 1
ATOM 752 C CA . SER A 1 97 ? 10.710 -8.507 4.216 1.00 95.19 97 SER A CA 1
ATOM 753 C C . SER A 1 97 ? 9.684 -9.491 3.668 1.00 95.19 97 SER A C 1
ATOM 755 O O . SER A 1 97 ? 8.498 -9.419 3.976 1.00 95.19 97 SER A O 1
ATOM 757 N N . LEU A 1 98 ? 10.152 -10.458 2.874 1.00 97.69 98 LEU A N 1
ATOM 758 C CA . LEU A 1 98 ? 9.289 -11.524 2.356 1.00 97.69 98 LEU A CA 1
ATOM 759 C C . LEU A 1 98 ? 8.720 -12.412 3.473 1.00 97.69 98 LEU A C 1
ATOM 761 O O . LEU A 1 98 ? 7.643 -12.973 3.311 1.00 97.69 98 LEU A O 1
ATOM 765 N N . GLU A 1 99 ? 9.425 -12.533 4.600 1.00 97.69 99 GLU A N 1
ATOM 766 C CA . GLU A 1 99 ? 8.959 -13.298 5.759 1.00 97.69 99 GLU A CA 1
ATOM 767 C C . GLU A 1 99 ? 7.768 -12.620 6.441 1.00 97.69 99 GLU A C 1
ATOM 769 O O . GLU A 1 99 ? 6.751 -13.267 6.670 1.00 97.69 99 GLU A O 1
ATOM 774 N N . ARG A 1 100 ? 7.863 -11.311 6.706 1.00 95.75 100 ARG A N 1
ATOM 775 C CA . ARG A 1 100 ? 6.751 -10.528 7.258 1.00 95.75 100 ARG A CA 1
ATOM 776 C C . ARG A 1 100 ? 5.572 -10.484 6.293 1.00 95.75 100 ARG A C 1
ATOM 778 O O . ARG A 1 100 ? 4.444 -10.727 6.704 1.00 95.75 100 ARG A O 1
ATOM 785 N N . ALA A 1 101 ? 5.850 -10.288 5.002 1.00 98.06 101 ALA A N 1
ATOM 786 C CA . ALA A 1 101 ? 4.828 -10.352 3.966 1.00 98.06 101 ALA A CA 1
ATOM 787 C C . ALA A 1 101 ? 4.061 -11.684 4.000 1.00 98.06 101 ALA A C 1
ATOM 789 O O . ALA A 1 101 ? 2.836 -11.696 3.939 1.00 98.06 101 ALA A O 1
ATOM 790 N N . LEU A 1 102 ? 4.775 -12.807 4.127 1.00 98.00 102 LEU A N 1
ATOM 791 C CA . LEU A 1 102 ? 4.167 -14.132 4.213 1.00 98.00 102 LEU A CA 1
ATOM 792 C C . LEU A 1 102 ? 3.343 -14.317 5.494 1.00 98.00 102 LEU A C 1
ATOM 794 O O . LEU A 1 102 ? 2.255 -14.878 5.417 1.00 98.00 102 LEU A O 1
ATOM 798 N N . GLN A 1 103 ? 3.844 -13.859 6.644 1.00 97.12 103 GLN A N 1
ATOM 799 C CA . GLN A 1 103 ? 3.120 -13.928 7.919 1.00 97.12 103 GLN A CA 1
ATOM 800 C C . GLN A 1 103 ? 1.781 -13.192 7.831 1.00 97.12 103 GLN A C 1
ATOM 802 O O . GLN A 1 103 ? 0.752 -13.758 8.178 1.00 97.12 103 GLN A O 1
ATOM 807 N N . ASP A 1 104 ? 1.789 -11.977 7.292 1.00 97.06 104 ASP A N 1
ATOM 808 C CA . ASP A 1 104 ? 0.594 -11.145 7.156 1.00 97.06 104 ASP A CA 1
ATOM 809 C C . ASP A 1 104 ? -0.418 -11.680 6.135 1.00 97.06 104 ASP A C 1
ATOM 811 O O . ASP A 1 104 ? -1.624 -11.550 6.324 1.00 97.06 104 ASP A O 1
ATOM 815 N N . LEU A 1 105 ? 0.054 -12.299 5.048 1.00 96.88 105 LEU A N 1
ATOM 816 C CA . LEU A 1 105 ? -0.821 -12.921 4.048 1.00 96.88 105 LEU A CA 1
ATOM 817 C C . LEU A 1 105 ? -1.546 -14.168 4.577 1.00 96.88 105 LEU A C 1
ATOM 819 O O . LEU A 1 105 ? -2.554 -14.560 3.990 1.00 96.88 105 LEU A O 1
ATOM 823 N N . LEU A 1 106 ? -1.007 -14.803 5.622 1.00 95.31 106 LEU A N 1
ATOM 824 C CA . LEU A 1 106 ? -1.509 -16.041 6.226 1.00 95.31 106 LEU A CA 1
ATOM 825 C C . LEU A 1 106 ? -2.148 -15.833 7.609 1.00 95.31 106 LEU A C 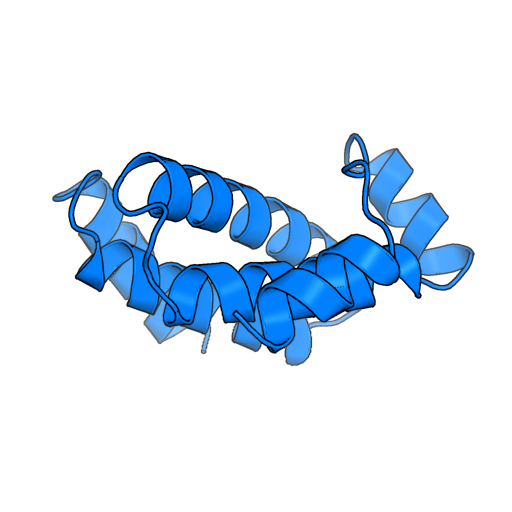1
ATOM 827 O O . LEU A 1 106 ? -2.477 -16.830 8.256 1.00 95.31 106 LEU A O 1
ATOM 831 N N . ALA A 1 107 ? -2.244 -14.582 8.065 1.00 89.25 107 ALA A N 1
ATOM 832 C CA . ALA A 1 107 ? -2.753 -14.218 9.385 1.00 89.25 107 ALA A CA 1
ATOM 833 C C . ALA A 1 107 ? -4.223 -14.608 9.594 1.00 89.25 107 ALA A C 1
ATOM 835 O O . ALA A 1 107 ? -4.969 -14.712 8.595 1.00 89.25 107 ALA A O 1
#